Protein AF-A0A349ZXP7-F1 (afdb_monomer)

Solvent-accessible surface area (backbone atoms only — not comparable to full-atom values): 6976 Å² total; per-residue (Å²): 137,91,82,81,85,85,78,85,79,77,78,78,76,75,77,80,71,80,78,79,81,50,62,63,41,74,56,65,65,53,25,24,20,44,67,75,38,29,57,63,90,43,85,40,48,82,38,80,50,96,93,41,60,42,26,16,81,46,74,68,37,60,59,40,46,80,73,36,64,67,32,41,41,44,57,19,88,74,80,64,45,83,38,54,59,67,76,33,51,37,25,28,64,41,95,82,38,31,45,45,48,21,84,47,67,68,50,48,42,62,73,64,65,78,118

Foldseek 3Di:
DDDDDDDDDPPPPPPPPLPDAFFLDWDDQQQAALQQQFGNSDGFDWEDDPNFIHGHHDPVSNVCCRPPVSSQWDALPQPRDIDGSRQWTWGQHHPRRGIDTHPDDVSSCVVPVPD

Structure (mmCIF, N/CA/C/O backbone):
data_AF-A0A349ZXP7-F1
#
_entry.id   AF-A0A349ZXP7-F1
#
loop_
_atom_site.group_PDB
_atom_site.id
_atom_site.type_symbol
_atom_site.label_atom_id
_atom_site.label_alt_id
_atom_site.label_comp_id
_atom_site.label_asym_id
_atom_site.label_entity_id
_atom_site.label_seq_id
_atom_site.pdbx_PDB_ins_code
_atom_site.Cartn_x
_atom_site.Cartn_y
_atom_site.Cartn_z
_atom_site.occupancy
_atom_site.B_iso_or_equiv
_atom_site.auth_seq_id
_atom_site.auth_comp_id
_atom_site.auth_asym_id
_atom_site.auth_atom_id
_atom_site.pdbx_PDB_model_num
ATOM 1 N N . MET A 1 1 ? -32.891 17.791 -52.006 1.00 45.28 1 MET A N 1
ATOM 2 C CA . MET A 1 1 ? -31.510 18.226 -51.711 1.00 45.28 1 MET A CA 1
ATOM 3 C C . MET A 1 1 ? -31.383 18.352 -50.203 1.00 45.28 1 MET A C 1
ATOM 5 O O . MET A 1 1 ? -32.128 19.113 -49.605 1.00 45.28 1 MET A O 1
ATOM 9 N N . PHE A 1 2 ? -30.546 17.508 -49.603 1.00 45.69 2 PHE A N 1
ATOM 10 C CA . PHE A 1 2 ? -30.267 17.438 -48.165 1.00 45.69 2 PHE A CA 1
ATOM 11 C C . PHE A 1 2 ? -29.225 18.487 -47.784 1.00 45.69 2 PHE A C 1
ATOM 13 O O . PHE A 1 2 ? -28.169 18.440 -48.398 1.00 45.69 2 PHE A O 1
ATOM 20 N N . LEU A 1 3 ? -29.460 19.329 -46.769 1.00 44.16 3 LEU A N 1
ATOM 21 C CA . LEU A 1 3 ? -28.412 20.012 -45.982 1.00 44.16 3 LEU A CA 1
ATOM 22 C C . LEU A 1 3 ? -28.967 20.284 -44.563 1.00 44.16 3 LEU A C 1
ATOM 24 O O . LEU A 1 3 ? -29.801 21.161 -44.382 1.00 44.16 3 LEU A O 1
ATOM 28 N N . VAL A 1 4 ? -28.829 19.321 -43.643 1.00 57.22 4 VAL A N 1
ATOM 29 C CA . VAL A 1 4 ? -27.788 19.209 -42.590 1.00 57.22 4 VAL A CA 1
ATOM 30 C C . VAL A 1 4 ? -28.055 20.147 -41.403 1.00 57.22 4 VAL A C 1
ATOM 32 O O . VAL A 1 4 ? -27.787 21.343 -41.438 1.00 57.22 4 VAL A O 1
ATOM 35 N N . SER A 1 5 ? -28.574 19.552 -40.326 1.00 48.00 5 SER A N 1
ATOM 36 C CA . SER A 1 5 ? -28.655 20.132 -38.986 1.00 48.00 5 SER A CA 1
ATOM 37 C C . SER A 1 5 ? -27.269 20.164 -38.338 1.00 48.00 5 SER A C 1
ATOM 39 O O . SER A 1 5 ? -26.618 19.128 -38.223 1.00 48.00 5 SER A O 1
ATOM 41 N N . CYS A 1 6 ? -26.838 21.327 -37.849 1.00 46.94 6 CYS A N 1
ATOM 42 C CA . CYS A 1 6 ? -25.667 21.428 -36.981 1.00 46.94 6 CYS A CA 1
ATOM 43 C C . CYS A 1 6 ? -26.092 21.194 -35.527 1.00 46.94 6 CYS A C 1
ATOM 45 O O . CYS A 1 6 ? -26.713 22.050 -34.897 1.00 46.94 6 CYS A O 1
ATOM 47 N N . THR A 1 7 ? -25.761 20.023 -34.986 1.00 57.84 7 THR A N 1
ATOM 48 C CA . THR A 1 7 ? -25.870 19.729 -33.555 1.00 57.84 7 THR A CA 1
ATOM 49 C C . THR A 1 7 ? -24.729 20.405 -32.802 1.00 57.84 7 THR A C 1
ATOM 51 O O . THR A 1 7 ? -23.555 20.174 -33.087 1.00 57.84 7 THR A O 1
ATOM 54 N N . ASN A 1 8 ? -25.085 21.231 -31.822 1.00 53.75 8 ASN A N 1
ATOM 55 C CA . ASN A 1 8 ? -24.151 21.875 -30.909 1.00 53.75 8 ASN A CA 1
ATOM 56 C C . ASN A 1 8 ? -23.630 20.839 -29.898 1.00 53.75 8 ASN A C 1
ATOM 58 O O . ASN A 1 8 ? -24.274 20.562 -28.883 1.00 53.75 8 ASN A O 1
ATOM 62 N N . SER A 1 9 ? -22.479 20.235 -30.189 1.00 54.81 9 SER A N 1
ATOM 63 C CA . SER A 1 9 ? -21.789 19.347 -29.254 1.00 54.81 9 SER A CA 1
ATOM 64 C C . SER A 1 9 ? -21.164 20.175 -28.132 1.00 54.81 9 SER A C 1
ATOM 66 O O . SER A 1 9 ? -20.023 20.622 -28.226 1.00 54.81 9 SER A O 1
ATOM 68 N N . LYS A 1 10 ? -21.909 20.363 -27.035 1.00 48.09 10 LYS A N 1
ATOM 69 C CA . LYS A 1 10 ? -21.322 20.747 -25.747 1.00 48.09 10 LYS A CA 1
ATOM 70 C C . LYS A 1 10 ? -20.412 19.608 -25.293 1.00 48.09 10 LYS A C 1
ATOM 72 O O . LYS A 1 10 ? -20.881 18.607 -24.756 1.00 48.09 10 LYS A O 1
ATOM 77 N N . ALA A 1 11 ? -19.110 19.774 -25.507 1.00 47.16 11 ALA A N 1
ATOM 78 C CA . ALA A 1 11 ? -18.101 18.996 -24.812 1.00 47.16 11 ALA A CA 1
ATOM 79 C C . ALA A 1 11 ? -18.296 19.225 -23.308 1.00 47.16 11 ALA A C 1
ATOM 81 O O . ALA A 1 11 ? -18.082 20.318 -22.781 1.00 47.16 11 ALA A O 1
ATOM 82 N N . LYS A 1 12 ? -18.797 18.194 -22.630 1.00 39.97 12 LYS A N 1
ATOM 83 C CA . LYS A 1 12 ? -18.921 18.144 -21.181 1.00 39.97 12 LYS A CA 1
ATOM 84 C C . LYS A 1 12 ? -17.505 17.977 -20.635 1.00 39.97 12 LYS A C 1
ATOM 86 O O . LYS A 1 12 ? -17.023 16.861 -20.489 1.00 39.97 12 LYS A O 1
ATOM 91 N N . THR A 1 13 ? -16.825 19.095 -20.394 1.00 40.78 13 THR A N 1
ATOM 92 C CA . THR A 1 13 ? -15.605 19.129 -19.587 1.00 40.78 13 THR A CA 1
ATOM 93 C C . THR A 1 13 ? -15.991 18.670 -18.188 1.00 40.78 13 THR A C 1
ATOM 95 O O . THR A 1 13 ? -16.512 19.443 -17.385 1.00 40.78 13 THR A O 1
ATOM 98 N N . THR A 1 14 ? -15.816 17.376 -17.925 1.00 42.09 14 THR A N 1
ATOM 99 C CA . THR A 1 14 ? -15.864 16.815 -16.580 1.00 42.09 14 THR A CA 1
ATOM 100 C C . THR A 1 14 ? -14.814 17.558 -15.772 1.00 42.09 14 THR A C 1
ATOM 102 O O . THR A 1 14 ? -13.619 17.445 -16.039 1.00 42.09 14 THR A O 1
ATOM 105 N N . GLN A 1 15 ? -15.272 18.390 -14.843 1.00 43.44 15 GLN A N 1
ATOM 106 C CA . GLN A 1 15 ? -14.412 19.056 -13.883 1.00 43.44 15 GLN A CA 1
ATOM 107 C C . GLN A 1 15 ? -13.674 17.960 -13.110 1.00 43.44 15 GLN A C 1
ATOM 109 O O . GLN A 1 15 ? -14.292 17.214 -12.353 1.00 43.44 15 GLN A O 1
ATOM 114 N N . ILE A 1 16 ? -12.370 17.820 -13.360 1.00 46.72 16 ILE A N 1
ATOM 115 C CA . ILE A 1 16 ? -11.487 17.002 -12.534 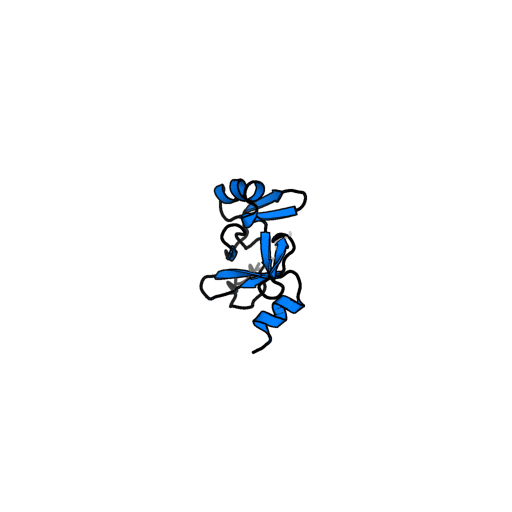1.00 46.72 16 ILE A CA 1
ATOM 116 C C . ILE A 1 16 ? -11.398 17.735 -11.202 1.00 46.72 16 ILE A C 1
ATOM 118 O O . ILE A 1 16 ? -10.600 18.651 -11.019 1.00 46.72 16 ILE A O 1
ATOM 122 N N . THR A 1 17 ? -12.285 17.388 -10.279 1.00 45.47 17 THR A N 1
ATOM 123 C CA . THR A 1 17 ? -12.071 17.693 -8.874 1.00 45.47 17 THR A CA 1
ATOM 124 C C . THR A 1 17 ? -10.886 16.836 -8.453 1.00 45.47 17 THR A C 1
ATOM 126 O O . THR A 1 17 ? -11.023 15.616 -8.357 1.00 45.47 17 THR A O 1
ATOM 129 N N . ASN A 1 18 ? -9.716 17.444 -8.256 1.00 56.84 18 ASN A N 1
ATOM 130 C CA . ASN A 1 18 ? -8.629 16.805 -7.523 1.00 56.84 18 ASN A CA 1
ATOM 131 C C . ASN A 1 18 ? -9.179 16.477 -6.131 1.00 56.84 18 ASN A C 1
ATOM 133 O O . ASN A 1 18 ? -9.231 17.349 -5.266 1.00 56.84 18 ASN A O 1
ATOM 137 N N . ALA A 1 19 ? -9.683 15.257 -5.942 1.00 61.84 19 ALA A N 1
ATOM 138 C CA . ALA A 1 19 ? -10.130 14.798 -4.641 1.00 61.84 19 ALA A CA 1
ATOM 139 C C . ALA A 1 19 ? -8.892 14.756 -3.743 1.00 61.84 19 ALA A C 1
ATOM 141 O O . ALA A 1 19 ? -8.011 13.913 -3.913 1.00 61.84 19 ALA A O 1
ATOM 142 N N . GLN A 1 20 ? -8.786 15.735 -2.850 1.00 80.25 20 GLN A N 1
ATOM 143 C CA . GLN A 1 20 ? -7.732 15.778 -1.854 1.00 80.25 20 GLN A CA 1
ATOM 144 C C . GLN A 1 20 ? -8.103 14.771 -0.765 1.00 80.25 20 GLN A C 1
ATOM 146 O O . GLN A 1 20 ? -9.028 15.008 0.014 1.00 80.25 20 GLN A O 1
ATOM 151 N N . PHE A 1 21 ? -7.414 13.633 -0.753 1.00 88.75 21 PHE A N 1
ATOM 152 C CA . PHE A 1 21 ? -7.550 12.648 0.312 1.00 88.75 21 PHE A CA 1
ATOM 153 C C . PHE A 1 21 ? -7.034 13.249 1.628 1.00 88.75 21 PHE A C 1
ATOM 155 O O . PHE A 1 21 ? -6.068 14.013 1.643 1.00 88.75 21 PHE A O 1
ATOM 162 N N . LYS A 1 22 ? -7.701 12.934 2.737 1.00 94.06 22 LYS A N 1
ATOM 163 C CA . LYS A 1 22 ? -7.294 13.318 4.098 1.00 94.06 22 LYS A CA 1
ATOM 164 C C . LYS A 1 22 ? -6.954 12.077 4.914 1.00 94.06 22 LYS A C 1
ATOM 166 O O . LYS A 1 22 ? -7.308 10.962 4.545 1.00 94.06 22 LYS A O 1
ATOM 171 N N . THR A 1 23 ? -6.314 12.285 6.062 1.00 96.31 23 THR A N 1
ATOM 172 C CA . THR A 1 23 ? -6.016 11.223 7.029 1.00 96.31 23 THR A CA 1
ATOM 173 C C . THR A 1 23 ? -7.237 10.344 7.309 1.00 96.31 23 THR A C 1
ATOM 175 O O . THR A 1 23 ? -8.304 10.854 7.656 1.00 96.31 23 THR A O 1
ATOM 178 N N . GLY A 1 24 ? -7.047 9.033 7.179 1.00 96.19 24 GLY A N 1
ATOM 179 C CA . GLY A 1 24 ? -8.074 8.007 7.328 1.00 96.19 24 GLY A CA 1
ATOM 180 C C . GLY A 1 24 ? -8.807 7.645 6.040 1.00 96.19 24 GLY A C 1
ATOM 181 O O . GLY A 1 24 ? -9.453 6.602 6.010 1.00 96.19 24 GLY A O 1
ATOM 182 N N . ASP A 1 25 ? -8.703 8.424 4.962 1.00 97.06 25 ASP A N 1
ATOM 183 C CA . ASP A 1 25 ? -9.309 8.023 3.694 1.00 97.06 25 ASP A CA 1
ATOM 184 C C . ASP A 1 25 ? -8.560 6.816 3.101 1.00 97.06 25 ASP A C 1
ATOM 186 O O . ASP A 1 25 ? -7.325 6.793 3.054 1.00 97.06 25 ASP A O 1
ATOM 190 N N . ILE A 1 26 ? -9.318 5.823 2.628 1.00 97.81 26 ILE A N 1
ATOM 191 C CA . ILE A 1 26 ? -8.783 4.657 1.915 1.00 97.81 26 ILE A CA 1
ATOM 192 C C . ILE A 1 26 ? -8.427 5.067 0.484 1.00 97.81 26 ILE A C 1
ATOM 194 O O . ILE A 1 26 ? -9.240 5.684 -0.208 1.00 97.81 26 ILE A O 1
ATOM 198 N N . VAL A 1 27 ? -7.232 4.691 0.029 1.00 98.00 27 VAL A N 1
ATOM 199 C CA . VAL A 1 27 ? -6.696 5.041 -1.294 1.00 98.00 27 VAL A CA 1
ATOM 200 C C . VAL A 1 27 ? -6.501 3.811 -2.186 1.00 98.00 27 VAL A C 1
ATOM 202 O O . VAL A 1 27 ? -6.251 2.712 -1.689 1.00 98.00 27 VAL A O 1
ATOM 205 N N . PRO A 1 28 ? -6.599 3.966 -3.518 1.00 98.19 28 PRO A N 1
ATOM 206 C CA . PRO A 1 28 ? -6.362 2.868 -4.449 1.00 98.19 28 PRO A CA 1
ATOM 207 C C . PRO A 1 28 ? -4.874 2.497 -4.525 1.00 98.19 28 PRO A C 1
ATOM 209 O O . PRO A 1 28 ? -3.999 3.365 -4.543 1.00 98.19 28 PRO A O 1
ATOM 212 N N . HIS A 1 29 ? -4.588 1.196 -4.645 1.00 98.62 29 HIS A N 1
ATOM 213 C CA . HIS A 1 29 ? -3.219 0.666 -4.709 1.00 98.62 29 HIS A CA 1
ATOM 214 C C . HIS A 1 29 ? -2.410 1.260 -5.862 1.00 98.62 29 HIS A C 1
ATOM 216 O O . HIS A 1 29 ? -1.236 1.585 -5.690 1.00 98.62 29 HIS A O 1
ATOM 222 N N . ASP A 1 30 ? -3.037 1.436 -7.026 1.00 98.56 30 ASP A N 1
ATOM 223 C CA . ASP A 1 30 ? -2.364 1.927 -8.227 1.00 98.56 30 ASP A CA 1
ATOM 224 C C . ASP A 1 30 ? -1.983 3.408 -8.154 1.00 98.56 30 ASP A C 1
ATOM 226 O O . ASP A 1 30 ? -1.331 3.905 -9.068 1.00 98.56 30 ASP A O 1
ATOM 230 N N . GLN A 1 31 ? -2.330 4.101 -7.067 1.00 98.44 31 GLN A N 1
ATOM 231 C CA . GLN A 1 31 ? -1.908 5.472 -6.793 1.00 98.44 31 GLN A CA 1
ATOM 232 C C . GLN A 1 31 ? -0.929 5.583 -5.626 1.00 98.44 31 GLN A C 1
ATOM 234 O O . GLN A 1 31 ? -0.620 6.691 -5.197 1.00 98.44 31 GLN A O 1
ATOM 239 N N . VAL A 1 32 ? -0.407 4.465 -5.126 1.00 98.56 32 VAL A N 1
ATOM 240 C CA . VAL A 1 32 ? 0.519 4.422 -3.992 1.00 98.56 32 VAL A CA 1
ATOM 241 C C . VAL A 1 32 ? 1.893 3.958 -4.460 1.00 98.56 32 VAL A C 1
ATOM 243 O O . VAL A 1 32 ? 2.027 3.001 -5.218 1.00 98.56 32 VAL A O 1
ATOM 246 N N . CYS A 1 33 ? 2.943 4.624 -3.990 1.00 98.62 33 CYS A N 1
ATOM 247 C CA . CYS A 1 33 ? 4.295 4.097 -4.067 1.00 98.62 33 CYS A CA 1
ATOM 248 C C . CYS A 1 33 ? 4.545 3.204 -2.851 1.00 98.62 33 CYS A C 1
ATOM 250 O O . CYS A 1 33 ? 4.808 3.695 -1.752 1.00 98.62 33 CYS A O 1
ATOM 252 N N . MET A 1 34 ? 4.502 1.888 -3.049 1.00 98.69 34 MET A N 1
ATOM 253 C CA . MET A 1 34 ? 4.658 0.911 -1.967 1.00 98.69 34 MET A CA 1
ATOM 254 C C . MET A 1 34 ? 6.072 0.888 -1.380 1.00 98.69 34 MET A C 1
ATOM 256 O O . MET A 1 34 ? 6.256 0.506 -0.228 1.00 98.69 34 MET A O 1
ATOM 260 N N . VAL A 1 35 ? 7.065 1.351 -2.140 1.00 98.62 35 VAL A N 1
ATOM 261 C CA . VAL A 1 35 ? 8.453 1.500 -1.680 1.00 98.62 35 VAL A CA 1
ATOM 262 C C . VAL A 1 35 ? 8.594 2.654 -0.687 1.00 98.62 35 VAL A C 1
ATOM 264 O O . VAL A 1 35 ? 9.290 2.524 0.316 1.00 98.62 35 VAL A O 1
ATOM 267 N N . ASN A 1 36 ? 7.925 3.776 -0.959 1.00 98.44 36 ASN A N 1
ATOM 268 C CA . ASN A 1 36 ? 8.031 4.989 -0.146 1.00 98.44 36 ASN A CA 1
ATOM 269 C C . ASN A 1 36 ? 6.913 5.112 0.895 1.00 98.44 36 ASN A C 1
ATOM 271 O O . ASN A 1 36 ? 6.959 6.027 1.705 1.00 98.44 36 ASN A O 1
ATOM 275 N N . ASN A 1 37 ? 5.919 4.218 0.873 1.00 98.62 37 ASN A N 1
ATOM 276 C CA . ASN A 1 37 ? 4.707 4.311 1.691 1.00 98.62 37 ASN A CA 1
ATOM 277 C C . ASN A 1 37 ? 4.014 5.671 1.539 1.00 98.62 37 ASN A C 1
ATOM 279 O O . ASN A 1 37 ? 3.630 6.291 2.526 1.00 98.62 37 ASN A O 1
ATOM 283 N N . ALA A 1 38 ? 3.849 6.120 0.294 1.00 98.44 38 ALA A N 1
ATOM 284 C CA . ALA A 1 38 ? 3.268 7.421 -0.012 1.00 98.44 38 ALA A CA 1
ATOM 285 C C . ALA A 1 38 ? 2.174 7.311 -1.075 1.00 98.44 38 ALA A C 1
ATOM 287 O O . ALA A 1 38 ? 2.327 6.604 -2.076 1.00 98.44 38 ALA A O 1
ATOM 288 N N . TYR A 1 39 ? 1.085 8.040 -0.869 1.00 98.50 39 TYR A N 1
ATOM 289 C CA . TYR A 1 39 ? 0.070 8.294 -1.875 1.00 98.50 39 TYR A CA 1
ATOM 290 C C . TYR A 1 39 ? 0.582 9.332 -2.880 1.00 98.50 39 TYR A C 1
ATOM 292 O O . TYR A 1 39 ? 1.180 10.341 -2.525 1.00 98.50 39 TYR A O 1
ATOM 300 N N . MET A 1 40 ? 0.369 9.064 -4.165 1.00 97.56 40 MET A N 1
ATOM 301 C CA . MET A 1 40 ? 0.994 9.800 -5.267 1.00 97.56 40 MET A CA 1
ATOM 302 C C . MET A 1 40 ? -0.009 10.599 -6.106 1.00 97.56 40 MET A C 1
ATOM 304 O O . MET A 1 40 ? 0.402 11.319 -7.018 1.00 97.56 40 MET A O 1
ATOM 308 N N . GLY A 1 41 ? -1.316 10.432 -5.869 1.00 95.31 41 GLY A N 1
ATOM 309 C CA . GLY A 1 41 ? -2.379 11.178 -6.558 1.00 95.31 41 GLY A CA 1
ATOM 310 C C . GLY A 1 41 ? -2.539 10.899 -8.055 1.00 95.31 41 GLY A C 1
ATOM 311 O O . GLY A 1 41 ? -3.248 11.625 -8.749 1.00 95.31 41 GLY A O 1
ATOM 312 N N . LYS A 1 42 ? -1.850 9.887 -8.587 1.00 96.06 42 LYS A N 1
ATOM 313 C CA . LYS A 1 42 ? -1.879 9.500 -10.004 1.00 96.06 42 LYS A CA 1
ATOM 314 C C . LYS A 1 42 ? -1.536 8.028 -10.150 1.00 96.06 42 LYS A C 1
ATOM 316 O O . LYS A 1 42 ? -0.976 7.447 -9.229 1.00 96.06 42 LYS A O 1
ATOM 321 N N . LYS A 1 43 ? -1.799 7.438 -11.315 1.00 97.88 43 LYS A N 1
ATOM 322 C CA . LYS A 1 43 ? -1.429 6.045 -11.586 1.00 97.88 43 LYS A CA 1
ATOM 323 C C . LYS A 1 43 ? 0.094 5.841 -11.548 1.00 97.88 43 LYS A C 1
ATOM 325 O O . LYS A 1 43 ? 0.838 6.627 -12.136 1.00 97.88 43 LYS A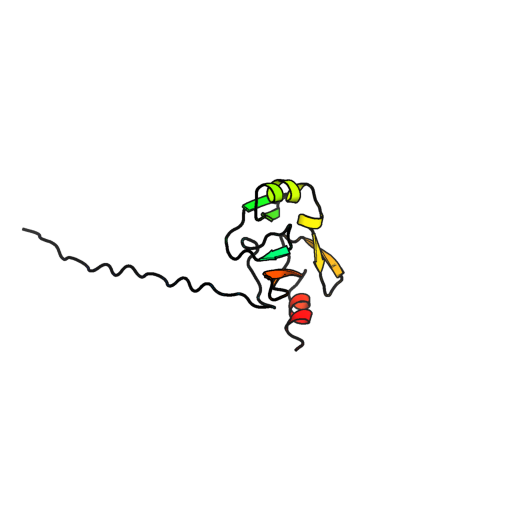 O 1
ATOM 330 N N . GLN A 1 44 ? 0.536 4.797 -10.856 1.00 98.56 44 GLN A N 1
ATOM 331 C CA . GLN A 1 44 ? 1.929 4.400 -10.661 1.00 98.56 44 GLN A CA 1
ATOM 332 C C . GLN A 1 44 ? 2.334 3.256 -11.599 1.00 98.56 44 GLN A C 1
ATOM 334 O O . GLN A 1 44 ? 1.507 2.679 -12.309 1.00 98.56 44 GLN A O 1
ATOM 339 N N . LEU A 1 45 ? 3.629 2.935 -11.609 1.00 98.50 45 LEU A N 1
ATOM 340 C CA . LEU A 1 45 ? 4.179 1.851 -12.416 1.00 98.50 45 LEU A CA 1
ATOM 341 C C . LEU A 1 45 ? 3.838 0.506 -11.774 1.00 98.50 45 LEU A C 1
ATOM 343 O O . LEU A 1 45 ? 4.166 0.273 -10.611 1.00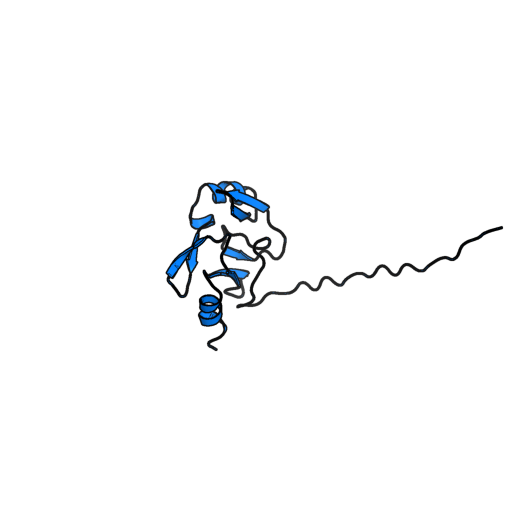 98.50 45 LEU A O 1
ATOM 347 N N . GLU A 1 46 ? 3.200 -0.364 -12.551 1.00 98.50 46 GLU A N 1
ATOM 3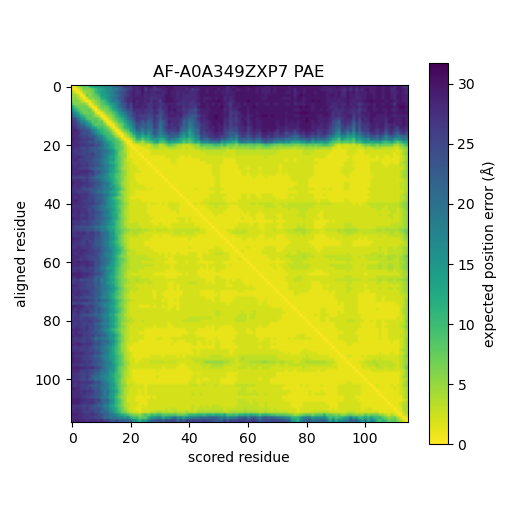48 C CA . GLU A 1 46 ? 2.861 -1.728 -12.151 1.00 98.50 46 GLU A CA 1
ATOM 349 C C . GLU A 1 46 ? 4.110 -2.620 -12.120 1.00 98.50 46 GLU A C 1
ATOM 351 O O . GLU A 1 46 ? 4.920 -2.607 -13.052 1.00 98.50 46 GLU A O 1
ATOM 356 N N . VAL A 1 47 ? 4.246 -3.425 -11.066 1.00 98.56 47 VAL A N 1
ATOM 357 C CA . VAL A 1 47 ? 5.321 -4.408 -10.908 1.00 98.56 47 VAL A CA 1
ATOM 358 C C . VAL A 1 47 ? 4.734 -5.733 -10.455 1.00 98.56 47 VAL A C 1
ATOM 360 O O . VAL A 1 47 ? 4.166 -5.833 -9.368 1.00 98.56 47 VAL A O 1
ATOM 363 N N . LYS A 1 48 ? 4.892 -6.765 -11.285 1.00 98.31 48 LYS A N 1
ATOM 364 C CA . LYS A 1 48 ? 4.460 -8.126 -10.958 1.00 98.31 48 LYS A CA 1
ATOM 365 C C . LYS A 1 48 ? 5.573 -8.877 -10.240 1.00 98.31 48 LYS A C 1
ATOM 367 O O . LYS A 1 48 ? 6.709 -8.884 -10.707 1.00 98.31 48 LYS A O 1
ATOM 372 N N . HIS A 1 49 ? 5.235 -9.527 -9.134 1.00 98.06 49 HIS A N 1
ATOM 373 C CA . HIS A 1 49 ? 6.148 -10.372 -8.367 1.00 98.06 49 HIS A CA 1
ATOM 374 C C . HIS A 1 49 ? 5.339 -11.454 -7.649 1.00 98.06 49 HIS A C 1
ATOM 376 O O . HIS A 1 49 ? 4.301 -11.145 -7.068 1.00 98.06 49 HIS A O 1
ATOM 382 N N . ASP A 1 50 ? 5.766 -12.715 -7.749 1.00 96.06 50 ASP A N 1
ATOM 383 C CA . ASP A 1 50 ? 5.119 -13.881 -7.124 1.00 96.06 50 ASP A CA 1
ATOM 384 C C . ASP A 1 50 ? 3.594 -13.952 -7.326 1.00 96.06 50 ASP A C 1
ATOM 386 O O . ASP A 1 50 ? 2.815 -14.236 -6.418 1.00 96.06 50 ASP A O 1
ATOM 390 N N . GLY A 1 51 ? 3.147 -13.651 -8.551 1.00 97.75 51 GLY A N 1
ATOM 391 C CA . GLY A 1 51 ? 1.729 -13.674 -8.927 1.00 97.75 51 GLY A CA 1
ATOM 392 C C . GLY A 1 51 ? 0.895 -12.502 -8.392 1.00 97.75 51 GLY A C 1
ATOM 393 O O . GLY A 1 51 ? -0.297 -12.434 -8.685 1.00 97.75 51 GLY A O 1
ATOM 394 N N . LYS A 1 52 ? 1.502 -11.563 -7.659 1.00 98.56 52 LYS A N 1
ATOM 395 C CA . LYS A 1 52 ? 0.860 -10.359 -7.116 1.00 98.56 52 LYS A CA 1
ATOM 396 C C . LYS A 1 52 ? 1.311 -9.102 -7.855 1.00 98.56 52 LYS A C 1
ATOM 398 O O . LYS A 1 52 ? 2.286 -9.114 -8.609 1.00 98.56 52 LYS A O 1
ATOM 403 N N . THR A 1 53 ? 0.569 -8.018 -7.643 1.00 98.62 53 THR A N 1
ATOM 404 C CA . THR A 1 53 ? 0.796 -6.725 -8.293 1.00 98.62 53 THR A CA 1
ATOM 405 C C . THR A 1 53 ? 1.102 -5.652 -7.258 1.00 98.62 53 THR A C 1
ATOM 407 O O . THR A 1 53 ? 0.323 -5.436 -6.332 1.00 98.62 53 THR A O 1
ATOM 410 N N . TYR A 1 54 ? 2.222 -4.965 -7.451 1.00 98.81 54 TYR A N 1
ATOM 411 C CA . TYR A 1 54 ? 2.707 -3.874 -6.613 1.00 98.81 54 TYR A CA 1
ATOM 412 C C . TYR A 1 54 ? 2.891 -2.608 -7.448 1.00 98.81 54 TYR A C 1
ATOM 414 O O . TYR A 1 54 ? 2.916 -2.661 -8.681 1.00 98.81 54 TYR A O 1
ATOM 422 N N . TYR A 1 55 ? 3.062 -1.473 -6.772 1.00 98.81 55 TYR A N 1
ATOM 423 C CA . TYR A 1 55 ? 3.129 -0.169 -7.424 1.00 98.81 55 TYR A CA 1
ATOM 424 C C . TYR A 1 55 ? 4.293 0.683 -6.919 1.00 98.81 55 TYR A C 1
ATOM 426 O O . TYR A 1 55 ? 4.545 0.794 -5.717 1.00 98.81 55 TYR A O 1
ATOM 434 N N . GLY A 1 56 ? 5.015 1.293 -7.860 1.00 98.44 56 GLY A N 1
ATOM 435 C CA . GLY A 1 56 ? 6.176 2.139 -7.594 1.00 98.44 56 GLY A CA 1
ATOM 436 C C . GLY A 1 56 ? 6.168 3.425 -8.416 1.00 98.44 56 GLY A C 1
ATOM 437 O O . GLY A 1 56 ? 5.657 3.457 -9.535 1.00 98.44 56 GLY A O 1
ATOM 438 N N . CYS A 1 57 ? 6.759 4.497 -7.884 1.00 98.31 57 CYS A N 1
ATOM 439 C CA . CYS A 1 57 ? 6.699 5.816 -8.523 1.00 98.31 57 CYS A CA 1
ATOM 440 C C . CYS A 1 57 ? 7.780 6.095 -9.574 1.00 98.31 57 CYS A C 1
ATOM 442 O O . CYS A 1 57 ? 7.726 7.125 -10.244 1.00 98.31 57 CYS A O 1
ATOM 444 N N . CYS A 1 58 ? 8.780 5.223 -9.715 1.00 97.88 58 CYS A N 1
ATOM 445 C CA . CYS A 1 58 ? 9.872 5.390 -10.675 1.00 97.88 58 CYS A CA 1
ATOM 446 C C . CYS A 1 58 ? 10.519 4.051 -11.055 1.00 97.88 58 CYS A C 1
ATOM 448 O O . CYS A 1 58 ? 10.263 3.025 -10.422 1.00 97.88 58 CYS A O 1
ATOM 450 N N . GLU A 1 59 ? 11.405 4.068 -12.055 1.00 97.44 59 GLU A N 1
ATOM 451 C CA . GLU A 1 59 ? 12.139 2.877 -12.509 1.00 97.44 59 GLU A CA 1
ATOM 452 C C . GLU A 1 59 ? 12.935 2.202 -11.387 1.00 97.44 59 GLU A C 1
ATOM 454 O O . GLU A 1 59 ? 12.949 0.978 -11.295 1.00 97.44 59 GLU A O 1
ATOM 459 N N . ASN A 1 60 ? 13.504 2.973 -10.455 1.00 97.81 60 ASN A N 1
ATOM 460 C CA . ASN A 1 60 ? 14.192 2.388 -9.305 1.00 97.81 60 ASN A CA 1
ATOM 461 C C . ASN A 1 60 ? 13.239 1.568 -8.414 1.00 97.81 60 ASN A C 1
ATOM 463 O O . ASN A 1 60 ? 13.622 0.529 -7.888 1.00 97.81 60 ASN A O 1
ATOM 467 N N . CYS A 1 61 ? 11.969 1.969 -8.285 1.00 98.06 61 CYS A N 1
ATOM 468 C CA . CYS A 1 61 ? 10.985 1.179 -7.539 1.00 98.06 61 CYS A CA 1
ATOM 469 C C . CYS A 1 61 ? 10.685 -0.163 -8.224 1.00 98.06 61 CYS A C 1
ATOM 471 O O . CYS A 1 61 ? 10.455 -1.150 -7.532 1.00 98.06 61 CYS A O 1
ATOM 473 N N . LYS A 1 62 ? 10.746 -0.229 -9.563 1.00 96.94 62 LYS A N 1
ATOM 474 C CA . LYS A 1 62 ? 10.582 -1.487 -10.312 1.00 96.94 62 LYS A CA 1
ATOM 475 C C . LYS A 1 62 ? 11.703 -2.485 -10.034 1.00 96.94 62 LYS A C 1
ATOM 477 O O . LYS A 1 62 ? 11.452 -3.683 -10.064 1.00 96.94 62 LYS A O 1
ATOM 482 N N . LEU A 1 63 ? 12.909 -1.995 -9.741 1.00 97.50 63 LEU A N 1
ATOM 483 C CA . LEU A 1 63 ? 14.050 -2.826 -9.349 1.00 97.50 63 LEU A CA 1
ATOM 484 C C . LEU A 1 63 ? 13.963 -3.262 -7.884 1.00 97.50 63 LEU A C 1
ATOM 486 O O . LEU A 1 63 ? 14.232 -4.418 -7.571 1.00 97.50 63 LEU A O 1
ATOM 490 N N . ARG A 1 64 ? 13.548 -2.352 -6.995 1.00 98.50 64 ARG A N 1
ATOM 491 C CA . ARG A 1 64 ? 13.472 -2.616 -5.551 1.00 98.50 64 ARG A CA 1
ATOM 492 C C . ARG A 1 64 ? 12.333 -3.557 -5.180 1.00 98.50 64 ARG A C 1
ATOM 494 O O . ARG A 1 64 ? 12.532 -4.432 -4.349 1.00 98.50 64 ARG A O 1
ATOM 501 N N . ILE A 1 65 ? 11.161 -3.433 -5.807 1.00 98.62 65 ILE A N 1
ATOM 502 C CA . ILE A 1 65 ? 9.983 -4.243 -5.454 1.00 98.62 65 ILE A CA 1
ATOM 503 C C . ILE A 1 65 ? 10.255 -5.752 -5.508 1.00 98.62 65 ILE A C 1
ATOM 505 O O . ILE A 1 65 ? 9.852 -6.413 -4.563 1.00 98.62 65 ILE A O 1
ATOM 509 N N . PRO A 1 66 ? 10.923 -6.329 -6.523 1.00 98.12 66 PRO A N 1
ATOM 510 C CA . PRO A 1 66 ? 11.243 -7.760 -6.535 1.00 98.12 66 PRO A CA 1
ATOM 511 C C . PRO A 1 66 ? 12.381 -8.167 -5.587 1.00 98.12 66 PRO A C 1
ATOM 513 O O . PRO A 1 66 ? 12.491 -9.337 -5.237 1.00 98.12 66 PRO A O 1
ATOM 516 N N . GLN A 1 67 ? 13.244 -7.230 -5.183 1.00 98.25 67 GLN A N 1
ATOM 517 C CA . GLN A 1 67 ? 14.484 -7.513 -4.444 1.00 98.25 67 GLN A CA 1
ATOM 518 C C . GLN A 1 67 ? 14.344 -7.293 -2.937 1.00 98.25 67 GLN A C 1
ATOM 520 O O . GLN A 1 67 ? 14.935 -8.019 -2.144 1.00 98.25 67 GLN A O 1
ATOM 525 N N . GLU A 1 68 ? 13.544 -6.310 -2.535 1.00 98.25 68 GLU A N 1
ATOM 526 C CA . GLU A 1 68 ? 13.448 -5.854 -1.156 1.00 98.25 68 GLU A CA 1
ATOM 527 C C . GLU A 1 68 ? 12.093 -6.230 -0.558 1.00 98.25 68 GLU A C 1
ATOM 529 O O . GLU A 1 68 ? 11.038 -5.809 -1.033 1.00 98.25 68 GLU A O 1
ATOM 534 N N . GLU A 1 69 ? 12.109 -7.018 0.515 1.00 98.06 69 GLU A N 1
ATOM 535 C CA . GLU A 1 69 ? 10.884 -7.449 1.192 1.00 98.06 69 GLU A CA 1
ATOM 536 C C . GLU A 1 69 ? 10.092 -6.262 1.756 1.00 98.06 69 GLU A C 1
ATOM 538 O O . GLU A 1 69 ? 8.873 -6.225 1.638 1.00 98.06 69 GLU A O 1
ATOM 543 N N . ASN A 1 70 ? 10.763 -5.231 2.278 1.00 97.62 70 ASN A N 1
ATOM 544 C CA . ASN A 1 70 ? 10.111 -4.029 2.814 1.00 97.62 70 ASN A CA 1
ATOM 545 C C . ASN A 1 70 ? 9.353 -3.203 1.749 1.00 97.62 70 ASN A C 1
ATOM 547 O O . ASN A 1 70 ? 8.482 -2.400 2.095 1.00 97.62 70 ASN A O 1
ATOM 551 N N . ALA A 1 71 ? 9.634 -3.400 0.457 1.00 98.25 71 ALA A N 1
ATOM 552 C CA . ALA A 1 71 ? 8.855 -2.817 -0.631 1.00 98.25 71 ALA A CA 1
ATOM 553 C C . ALA A 1 71 ? 7.510 -3.535 -0.827 1.00 98.25 71 ALA A C 1
ATOM 555 O O . ALA A 1 71 ? 6.584 -2.951 -1.392 1.00 98.25 71 ALA A O 1
ATOM 556 N N . ARG A 1 72 ? 7.396 -4.778 -0.347 1.00 98.62 72 ARG A N 1
ATOM 557 C CA . ARG A 1 72 ? 6.226 -5.654 -0.498 1.00 98.62 72 ARG A CA 1
ATOM 558 C C . ARG A 1 72 ? 5.474 -5.889 0.806 1.00 98.62 72 ARG A C 1
ATOM 560 O O . ARG A 1 72 ? 4.270 -6.101 0.759 1.00 98.62 72 ARG A O 1
ATOM 567 N N . MET A 1 73 ? 6.154 -5.807 1.945 1.00 98.69 73 MET A N 1
ATOM 568 C CA . MET A 1 73 ? 5.605 -6.118 3.261 1.00 98.69 73 MET A CA 1
ATOM 569 C C . MET A 1 73 ? 5.518 -4.873 4.149 1.00 98.69 73 MET A C 1
ATOM 571 O O . MET A 1 73 ? 6.342 -3.960 4.051 1.00 98.69 73 MET A O 1
ATOM 575 N N . ALA A 1 74 ? 4.515 -4.834 5.021 1.00 98.62 74 ALA A N 1
ATOM 576 C CA . ALA A 1 74 ? 4.348 -3.838 6.078 1.00 98.62 74 ALA A CA 1
ATOM 577 C C . ALA A 1 74 ? 3.822 -4.508 7.350 1.00 98.62 74 ALA A C 1
ATOM 579 O O . ALA A 1 74 ? 3.255 -5.593 7.283 1.00 98.62 74 ALA A O 1
ATOM 580 N N . TYR A 1 75 ? 3.991 -3.858 8.497 1.00 98.69 75 TYR A N 1
ATOM 581 C CA . TYR A 1 75 ? 3.320 -4.273 9.725 1.00 98.69 75 TYR A CA 1
ATOM 582 C C . TYR A 1 75 ? 1.965 -3.581 9.836 1.00 98.69 75 TYR A C 1
ATOM 584 O O . TYR A 1 75 ? 1.887 -2.361 9.678 1.00 98.69 75 TYR A O 1
ATOM 592 N N . ASP A 1 76 ? 0.920 -4.348 10.138 1.00 98.75 76 ASP A N 1
ATOM 593 C CA . ASP A 1 76 ? -0.369 -3.786 10.536 1.00 98.75 76 ASP A CA 1
ATOM 594 C C . ASP A 1 76 ? -0.202 -3.033 11.876 1.00 98.75 76 ASP A C 1
ATOM 596 O O . ASP A 1 76 ? 0.337 -3.600 12.835 1.00 98.75 76 ASP A O 1
ATOM 600 N N . PRO A 1 77 ? -0.621 -1.759 11.983 1.00 97.88 77 PRO A N 1
ATOM 601 C CA . PRO A 1 77 ? -0.410 -0.960 13.191 1.00 97.88 77 PRO A CA 1
ATOM 602 C C . PRO A 1 77 ? -1.243 -1.426 14.397 1.00 97.88 77 PRO A C 1
ATOM 604 O O . PRO A 1 77 ? -0.935 -1.015 15.513 1.00 97.88 77 PRO A O 1
ATOM 607 N N . ILE A 1 78 ? -2.280 -2.246 14.191 1.00 98.12 78 ILE A N 1
ATOM 608 C CA . ILE A 1 78 ? -3.160 -2.763 15.245 1.00 98.12 78 ILE A CA 1
ATOM 609 C C . ILE A 1 78 ? -2.760 -4.177 15.658 1.00 98.12 78 ILE A C 1
ATOM 611 O O . ILE A 1 78 ? -2.585 -4.434 16.846 1.00 98.12 78 ILE A O 1
ATOM 615 N N . SER A 1 79 ? -2.619 -5.103 14.704 1.00 98.12 79 SER A N 1
ATOM 616 C CA . SER A 1 79 ? -2.321 -6.510 15.024 1.00 98.12 79 SER A CA 1
ATOM 617 C C . SER A 1 79 ? -0.829 -6.837 15.078 1.00 98.12 79 SER A C 1
ATOM 619 O O . SER A 1 79 ? -0.455 -7.908 15.560 1.00 98.12 79 SER A O 1
ATOM 621 N N . HIS A 1 80 ? 0.026 -5.935 14.583 1.00 98.19 80 HIS A N 1
ATOM 622 C CA . HIS A 1 80 ? 1.477 -6.113 14.458 1.00 98.19 80 HIS A CA 1
ATOM 623 C C . HIS A 1 80 ? 1.897 -7.318 13.605 1.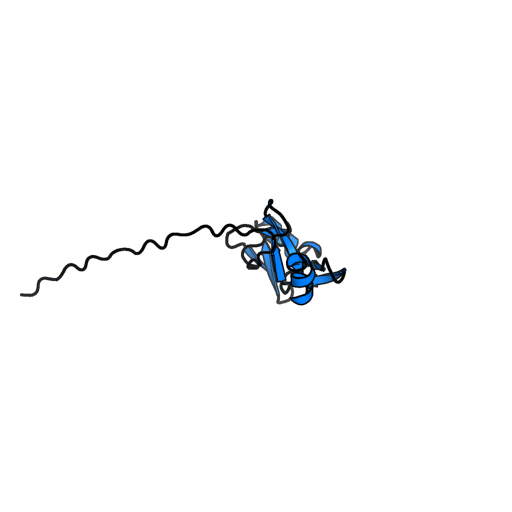00 98.19 80 HIS A C 1
ATOM 625 O O . HIS A 1 80 ? 3.059 -7.725 13.632 1.00 98.19 80 HIS A O 1
ATOM 631 N N . GLN A 1 81 ? 0.976 -7.878 12.819 1.00 98.50 81 GLN A N 1
ATOM 632 C CA . GLN A 1 81 ? 1.290 -8.927 11.860 1.00 98.50 81 GLN A CA 1
ATOM 633 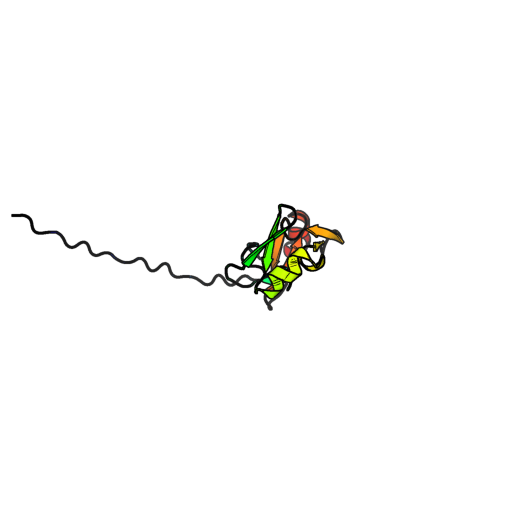C C . GLN A 1 81 ? 2.011 -8.340 10.648 1.00 98.50 81 GLN A C 1
ATOM 635 O O . GLN A 1 81 ? 1.715 -7.227 10.204 1.00 98.50 81 GLN A O 1
ATOM 640 N N . LEU A 1 82 ? 2.962 -9.105 10.111 1.00 98.50 82 LEU A N 1
ATOM 641 C CA . LEU A 1 82 ? 3.615 -8.786 8.849 1.00 98.50 82 LEU A CA 1
ATOM 642 C C . LEU A 1 82 ? 2.683 -9.179 7.696 1.00 98.50 82 LEU A C 1
ATOM 644 O O . LEU A 1 82 ? 2.309 -10.344 7.563 1.00 98.50 82 LEU A O 1
ATOM 648 N N . ILE A 1 83 ? 2.316 -8.210 6.861 1.00 98.75 83 ILE A N 1
ATOM 649 C CA . ILE A 1 83 ? 1.298 -8.357 5.818 1.00 98.75 83 ILE A CA 1
ATOM 650 C C . ILE A 1 83 ? 1.797 -7.909 4.451 1.00 98.75 83 ILE A C 1
ATOM 652 O O . ILE A 1 83 ? 2.691 -7.072 4.335 1.00 98.75 83 ILE A O 1
ATOM 656 N N . ASP A 1 84 ? 1.176 -8.454 3.408 1.00 98.69 84 ASP A N 1
ATOM 657 C CA . ASP A 1 84 ? 1.493 -8.134 2.022 1.00 98.69 84 ASP A CA 1
ATOM 658 C C . ASP A 1 84 ? 0.744 -6.879 1.549 1.00 98.69 84 ASP A C 1
ATOM 660 O O . ASP A 1 84 ? -0.491 -6.827 1.536 1.00 98.69 84 ASP A O 1
ATOM 664 N N . LYS A 1 85 ? 1.498 -5.871 1.107 1.00 98.75 85 LYS A N 1
ATOM 665 C CA . LYS A 1 85 ? 0.982 -4.589 0.612 1.00 98.75 85 LYS A CA 1
ATOM 666 C C . LYS A 1 85 ? 0.112 -4.734 -0.638 1.00 98.75 85 LYS A C 1
ATOM 668 O O . LYS A 1 85 ? -0.730 -3.872 -0.878 1.00 98.75 85 LYS A O 1
ATOM 673 N N . ALA A 1 86 ? 0.276 -5.793 -1.435 1.00 98.62 86 ALA A N 1
ATOM 674 C CA . ALA A 1 86 ? -0.549 -6.023 -2.621 1.00 98.62 86 ALA A CA 1
ATOM 675 C C . ALA A 1 86 ? -2.013 -6.343 -2.278 1.00 98.62 86 ALA A C 1
ATOM 677 O O . ALA A 1 86 ? -2.886 -6.128 -3.115 1.00 98.62 86 ALA A O 1
ATOM 678 N N . THR A 1 87 ? -2.289 -6.842 -1.069 1.00 98.38 87 THR A N 1
ATOM 679 C CA . THR A 1 87 ? -3.639 -7.238 -0.624 1.00 98.38 87 THR A CA 1
ATOM 680 C C . THR A 1 87 ? -4.157 -6.437 0.570 1.00 98.38 87 THR A C 1
ATOM 682 O O . THR A 1 87 ? -5.297 -6.634 0.983 1.00 98.38 87 THR A O 1
ATOM 685 N N . ALA A 1 88 ? -3.329 -5.568 1.147 1.00 98.69 88 ALA A N 1
ATOM 686 C CA . ALA A 1 8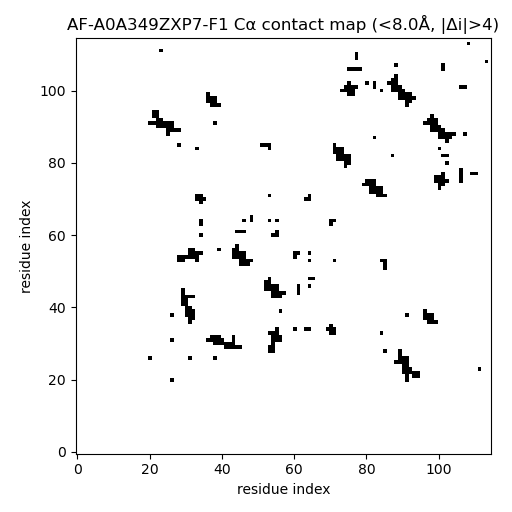8 ? -3.673 -4.771 2.318 1.00 98.69 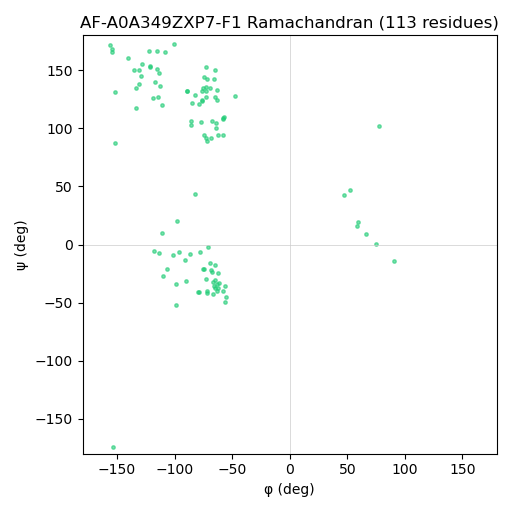88 ALA A CA 1
ATOM 687 C C . ALA A 1 88 ? -4.664 -3.644 1.998 1.00 98.69 88 ALA A C 1
ATOM 689 O O . ALA A 1 88 ? -4.654 -3.085 0.908 1.00 98.69 88 ALA A O 1
ATOM 690 N N . ILE A 1 89 ? -5.453 -3.229 2.986 1.00 98.75 89 ILE A N 1
ATOM 691 C CA . ILE A 1 89 ? -6.164 -1.946 2.928 1.00 98.75 89 ILE A CA 1
ATOM 692 C C . ILE A 1 89 ? -5.138 -0.831 3.128 1.00 98.75 89 ILE A C 1
ATOM 694 O O . ILE A 1 89 ? -4.349 -0.893 4.069 1.00 98.75 89 ILE A O 1
ATOM 698 N N . ILE A 1 90 ? -5.162 0.197 2.278 1.00 98.69 90 ILE A N 1
ATOM 699 C CA . ILE A 1 90 ? -4.224 1.324 2.338 1.00 98.69 90 ILE A CA 1
ATOM 700 C C . ILE A 1 90 ? -4.984 2.602 2.686 1.00 98.69 90 ILE A C 1
ATOM 702 O O . ILE A 1 90 ? -5.942 2.949 1.995 1.00 98.69 90 ILE A O 1
ATOM 706 N N . ALA A 1 91 ? -4.552 3.320 3.722 1.00 98.31 91 ALA A N 1
ATOM 707 C CA . ALA A 1 91 ? -5.160 4.590 4.121 1.00 98.31 91 ALA A CA 1
ATOM 708 C C . ALA A 1 91 ? -4.116 5.689 4.330 1.00 98.31 91 ALA A C 1
ATOM 710 O O . ALA A 1 91 ? -2.992 5.406 4.746 1.00 98.31 91 ALA A O 1
ATOM 711 N N . ILE A 1 92 ? -4.499 6.945 4.086 1.00 98.06 92 ILE A N 1
ATOM 712 C CA . ILE A 1 92 ? -3.657 8.111 4.388 1.00 98.06 92 ILE A CA 1
ATOM 713 C C . ILE A 1 92 ? -3.415 8.187 5.900 1.00 98.06 92 ILE A C 1
ATOM 715 O O . ILE A 1 92 ? -4.366 8.257 6.681 1.00 98.06 92 ILE A O 1
ATOM 719 N N . SER A 1 93 ? -2.155 8.214 6.328 1.00 97.00 93 SER A N 1
ATOM 720 C CA . SER A 1 93 ? -1.780 8.271 7.744 1.00 97.00 93 SER A CA 1
ATOM 721 C C . SER A 1 93 ? -1.637 9.697 8.269 1.00 97.00 93 SER A C 1
ATOM 723 O O . SER A 1 93 ? -1.923 9.948 9.437 1.00 97.00 93 SER A O 1
ATOM 725 N N . ASP A 1 94 ? -1.221 10.650 7.432 1.00 95.50 94 ASP A N 1
ATOM 726 C CA . ASP A 1 94 ? -0.973 12.034 7.845 1.00 95.50 94 ASP A CA 1
ATOM 727 C C . ASP A 1 94 ? -1.136 13.041 6.691 1.00 95.50 94 ASP A C 1
ATOM 729 O O . ASP A 1 94 ? -1.604 12.706 5.608 1.00 95.50 94 ASP A O 1
ATOM 733 N N . LYS A 1 95 ? -0.807 14.311 6.950 1.00 93.88 95 LYS A N 1
ATOM 734 C CA . LYS A 1 95 ? -0.952 15.419 5.991 1.00 93.88 95 LYS A CA 1
ATOM 735 C C . LYS A 1 95 ? 0.145 15.471 4.919 1.00 93.88 95 LYS A C 1
ATOM 737 O O . LYS A 1 95 ? 0.052 16.315 4.036 1.00 93.88 95 LYS A O 1
ATOM 742 N N . ASN A 1 96 ? 1.175 14.632 5.016 1.00 95.06 96 ASN A N 1
ATOM 743 C CA . ASN A 1 96 ? 2.291 14.557 4.071 1.00 95.06 96 ASN A CA 1
ATOM 744 C C . ASN A 1 96 ? 2.093 13.424 3.048 1.00 95.06 96 ASN A C 1
ATOM 746 O O . ASN A 1 96 ? 3.068 12.947 2.473 1.00 95.06 96 ASN A O 1
ATOM 750 N N . ASP A 1 97 ? 0.849 12.970 2.860 1.00 96.25 97 ASP A N 1
ATOM 751 C CA . ASP A 1 97 ? 0.467 11.881 1.955 1.00 96.25 97 ASP A CA 1
ATOM 752 C C . ASP A 1 97 ? 1.134 10.530 2.265 1.00 96.25 97 ASP A C 1
ATOM 754 O O . ASP A 1 97 ? 1.152 9.628 1.425 1.00 96.25 97 ASP A O 1
ATOM 758 N N . ASN A 1 98 ? 1.645 10.342 3.485 1.00 98.19 98 ASN A N 1
ATOM 759 C CA . ASN A 1 98 ? 2.087 9.026 3.934 1.00 98.19 98 ASN A CA 1
ATOM 760 C C . ASN A 1 98 ? 0.887 8.075 4.029 1.00 98.19 98 ASN A C 1
ATOM 762 O O . ASN A 1 98 ? -0.242 8.497 4.300 1.00 98.19 98 ASN A O 1
ATOM 766 N N . VAL A 1 99 ? 1.135 6.782 3.823 1.00 98.62 99 VAL A N 1
ATOM 767 C CA . VAL A 1 99 ? 0.122 5.735 3.966 1.00 98.62 99 VAL A CA 1
ATOM 768 C C . VAL A 1 99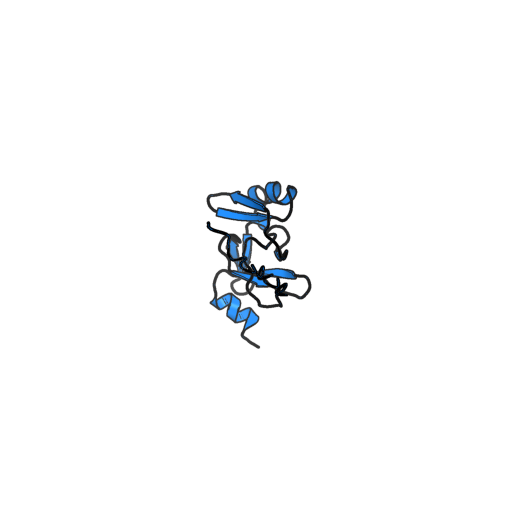 ? 0.504 4.688 5.000 1.00 98.62 99 VAL A C 1
ATOM 770 O O . VAL A 1 99 ? 1.676 4.387 5.227 1.00 98.62 99 VAL A O 1
ATOM 773 N N . VAL A 1 100 ? -0.526 4.082 5.576 1.00 98.56 100 VAL A N 1
ATOM 774 C CA . VAL A 1 100 ? -0.448 2.920 6.461 1.00 98.56 100 VAL A CA 1
ATOM 775 C C . VAL A 1 100 ? -1.264 1.766 5.871 1.00 98.56 100 VAL A C 1
ATOM 777 O O . VAL A 1 100 ? -2.201 1.992 5.100 1.00 98.56 100 VAL A O 1
ATOM 780 N N . TYR A 1 101 ? -0.881 0.533 6.209 1.00 98.81 101 TYR A N 1
ATOM 781 C CA . TYR A 1 101 ? -1.429 -0.702 5.649 1.00 98.81 101 TYR A CA 1
ATOM 782 C C . TYR A 1 101 ? -2.122 -1.521 6.737 1.00 98.81 101 TYR A C 1
ATOM 784 O O . TYR A 1 101 ? -1.593 -1.631 7.842 1.00 98.81 101 TYR A O 1
ATOM 792 N N . PHE A 1 102 ? -3.261 -2.128 6.409 1.00 98.81 102 PHE A N 1
ATOM 793 C CA . PHE A 1 102 ? -4.020 -2.986 7.320 1.00 98.81 102 PHE A CA 1
ATOM 794 C C . PHE A 1 102 ? -4.359 -4.320 6.677 1.00 98.81 102 PHE A C 1
ATOM 796 O O . PHE A 1 102 ? -4.673 -4.400 5.488 1.00 98.81 102 PHE A O 1
ATOM 803 N N . GLU A 1 103 ? -4.355 -5.363 7.493 1.00 98.38 103 GLU A N 1
ATOM 804 C CA . GLU A 1 103 ? -4.679 -6.724 7.080 1.00 98.38 103 GLU A CA 1
ATOM 805 C C . GLU A 1 103 ? -6.181 -6.892 6.822 1.00 98.38 103 GLU A C 1
ATOM 807 O O . GLU A 1 103 ? -6.602 -7.708 6.004 1.00 98.38 103 GLU A O 1
ATOM 812 N N . ASN A 1 104 ? -7.004 -6.119 7.535 1.00 98.25 104 ASN A N 1
ATOM 813 C CA . ASN A 1 104 ? -8.450 -6.211 7.474 1.00 98.25 104 ASN A CA 1
ATOM 814 C C . ASN A 1 104 ? -9.123 -4.883 7.854 1.00 98.25 104 ASN A C 1
ATOM 816 O O . ASN A 1 104 ? -8.510 -3.947 8.374 1.00 98.25 104 ASN A O 1
ATOM 820 N N . LYS A 1 105 ? -10.430 -4.817 7.586 1.00 97.38 105 LYS A N 1
ATOM 821 C CA . LYS A 1 105 ? -11.248 -3.628 7.835 1.00 97.38 105 LYS A CA 1
ATOM 822 C C . LYS A 1 105 ? -11.379 -3.298 9.326 1.00 97.38 105 LYS A C 1
ATOM 824 O O . LYS A 1 105 ? -11.392 -2.122 9.662 1.00 97.38 105 LYS A O 1
ATOM 829 N N . ALA A 1 106 ? -11.443 -4.296 10.207 1.00 97.94 106 ALA A N 1
ATOM 830 C CA . ALA A 1 106 ? -11.595 -4.064 11.643 1.00 97.94 106 ALA A CA 1
ATOM 831 C C . ALA A 1 106 ? -10.392 -3.305 12.227 1.00 97.94 106 ALA A C 1
ATOM 833 O O . ALA A 1 106 ? -10.583 -2.368 12.996 1.00 97.94 106 ALA A O 1
ATOM 834 N N . ASN A 1 107 ? -9.169 -3.633 11.799 1.00 98.38 107 ASN A N 1
ATOM 835 C CA . ASN A 1 107 ? -7.958 -2.921 12.218 1.00 98.38 107 ASN A CA 1
ATOM 836 C C . ASN A 1 107 ? -7.930 -1.481 11.681 1.00 98.38 107 ASN A C 1
ATOM 838 O O . ASN A 1 107 ? -7.624 -0.544 12.416 1.00 98.38 107 ASN A O 1
ATOM 842 N N . TYR A 1 108 ? -8.315 -1.283 10.417 1.00 98.12 108 TYR A N 1
ATOM 843 C CA . TYR A 1 108 ? -8.474 0.060 9.851 1.00 98.12 108 TYR A CA 1
ATOM 844 C C . TYR A 1 108 ? -9.465 0.910 10.669 1.00 98.12 108 TYR A C 1
ATOM 846 O O . TYR A 1 108 ? -9.150 2.035 11.064 1.00 98.12 108 TYR A O 1
ATOM 854 N N . GLU A 1 109 ? -10.647 0.364 10.968 1.00 96.81 109 GLU A N 1
ATOM 855 C CA . GLU A 1 109 ? -11.671 1.060 11.749 1.00 96.81 109 GLU A CA 1
ATOM 856 C C . GLU A 1 109 ? -11.202 1.313 13.187 1.00 96.81 109 GLU A C 1
ATOM 858 O O . GLU A 1 109 ? -11.443 2.394 13.721 1.00 96.81 109 GLU A O 1
ATOM 863 N N . ALA A 1 110 ? -10.469 0.378 13.796 1.00 97.12 110 ALA A N 1
ATOM 864 C CA . ALA A 1 110 ? -9.920 0.554 15.135 1.00 97.12 110 ALA A CA 1
ATOM 865 C C . ALA A 1 110 ? -8.941 1.738 15.229 1.00 97.12 110 ALA A C 1
ATOM 867 O O . ALA A 1 110 ? -8.906 2.407 16.265 1.00 97.12 110 ALA A O 1
ATOM 868 N N . LEU A 1 111 ? -8.183 2.029 14.164 1.00 95.75 111 LEU A N 1
ATOM 869 C CA . LEU A 1 111 ? -7.278 3.180 14.138 1.00 95.75 111 LEU A CA 1
ATOM 870 C C . LEU A 1 111 ? -8.003 4.506 13.859 1.00 95.75 111 LEU A C 1
ATOM 872 O O . LEU A 1 111 ? -7.664 5.525 14.460 1.00 95.75 111 LEU A O 1
ATOM 876 N N . PHE A 1 112 ? -8.977 4.522 12.941 1.00 94.62 112 PHE A N 1
ATOM 877 C CA . PHE A 1 112 ? -9.544 5.776 12.422 1.00 94.62 112 PHE A CA 1
ATOM 878 C C . PHE A 1 112 ? -10.955 6.132 12.913 1.00 94.62 112 PHE A C 1
ATOM 880 O O . PHE A 1 112 ? -11.300 7.315 12.883 1.00 94.62 112 PHE A O 1
ATOM 887 N N . ASN A 1 113 ? -11.746 5.171 13.400 1.00 87.19 113 ASN A N 1
ATOM 888 C CA . ASN A 1 113 ? -13.139 5.396 13.817 1.00 87.19 113 ASN A CA 1
ATOM 889 C C . ASN A 1 113 ? -13.329 5.516 15.338 1.00 87.19 113 ASN A C 1
ATOM 891 O O . ASN A 1 113 ? -14.404 5.912 15.775 1.00 87.19 113 ASN A O 1
ATOM 895 N N . ASN A 1 114 ? -12.307 5.229 16.147 1.00 69.12 114 ASN A N 1
ATOM 896 C CA . ASN A 1 114 ? -12.362 5.352 17.611 1.00 69.12 114 ASN A CA 1
ATOM 897 C C . ASN A 1 114 ? -12.115 6.795 18.112 1.00 69.12 114 ASN A C 1
ATOM 899 O O . ASN A 1 114 ? -11.354 6.996 19.059 1.00 69.12 114 ASN A O 1
ATOM 903 N N . LYS A 1 115 ? -12.710 7.805 17.464 1.00 54.94 115 LYS A N 1
ATOM 904 C CA . LYS A 1 115 ? -12.608 9.218 17.879 1.00 54.94 115 LYS A CA 1
ATOM 905 C C . LYS A 1 115 ? -13.796 9.676 18.709 1.00 54.94 115 LYS A C 1
ATOM 907 O O . LYS A 1 115 ? -14.936 9.341 18.328 1.00 54.94 115 LYS A O 1
#

Secondary structure (DSSP, 8-state):
----------------------TT-B--GGGEETTTTEE-SSPPEEEEETTEEEEESSHHHHHHHHH-GGGTEEE-TTT--EEETTTSEEEE-STT-BEEEESSHHHHHHHHT--

pLDDT: mean 88.82, std 18.75, range [39.97, 98.81]

Mean predicted aligned error: 8.41 Å

Sequence (115 aa):
MFLVSCTNSKAKTTQITNAQFKTGDIVPHDQVCMVNNAYMGKKQLEVKHDGKTYYGCCENCKLRIPQEENARMAYDPISHQLIDKATAIIAISDKNDNVVYFENKANYEALFNNK

Nearest PDB structures (foldseek):
  5tdv-assembly1_D  TM=5.598E-01  e=3.169E+00  Ectopseudomonas mendocina
  8pw3-assembly1_A  TM=4.563E-01  e=4.969E+00  Mycolicibacterium smegmatis MC2 155
  8er5-assembly1_B  TM=3.319E-01  e=4.969E+00  [Clostridium] innocuum 2959

Radius of gyration: 19.73 Å; Cα contacts (8 Å, |Δi|>4): 192; chains: 1; bounding box: 46×36×70 Å